Protein AF-A0A4Q1F120-F1 (afdb_monomer_lite)

pLDDT: mean 77.39, std 15.71, range [35.72, 94.5]

Sequence (139 aa):
GDGKYRLDKQLDFIVTDGNITQVKTLEYGNVVVSNYKYDSEPNILLGDIAYETPLFKVDGYEILTHNKLGKRNKNNVISMENVFTETPFQKSYKTVNFKRNLDKSGRISEIIISGSYVTSNPLNSATNFVDEKVIFEYK

Secondary structure (DSSP, 8-state):
--------EEEEEEEETTEEEEEEEEETTEEEEEEEEE-S-----GGGGGSTTTTTTSS-HHHHHTTTTTSS-SS-EEEEEEEESS--SS-EEEEEEEEEEE-TTSSEEEEEEEEEEE-S-TTS---EEEEEEEE----

Radius of gyration: 16.8 Å; chains: 1; bounding box: 37×35×58 Å

Foldseek 3Di:
DPPDDDDAKDWDFDADPLEGQWIWIAGPNKIKIKGWDFDPDQDDAPVQCPDPGPCVVDDPNVVCVVPDPPGRHRGHTQKIAIDIPDFAQDWAFGMKGWDFDADPVRHTFKIFIWGWTTHPHPVDDIDTDGGDMDGDDDD

Structure (mmCIF, N/CA/C/O backbone):
data_AF-A0A4Q1F120-F1
#
_entry.id   AF-A0A4Q1F120-F1
#
loop_
_atom_site.group_PDB
_atom_site.id
_atom_site.type_symbol
_atom_site.label_atom_id
_atom_site.label_alt_id
_atom_site.label_comp_id
_atom_site.label_asym_id
_atom_site.label_entity_id
_atom_site.label_seq_id
_atom_site.pdbx_PDB_ins_code
_atom_site.Cartn_x
_atom_site.Cartn_y
_atom_site.Cartn_z
_atom_site.occupancy
_atom_site.B_iso_or_equiv
_atom_site.auth_seq_id
_atom_site.auth_comp_id
_atom_site.auth_asym_id
_atom_site.auth_atom_id
_atom_site.pdbx_PDB_model_num
ATOM 1 N N . GLY A 1 1 ? -7.176 -6.309 -38.099 1.00 46.47 1 GLY A N 1
ATOM 2 C CA . GLY A 1 1 ? -6.913 -6.122 -36.665 1.00 46.47 1 GLY A CA 1
ATOM 3 C C . GLY A 1 1 ? -7.085 -7.472 -36.031 1.00 46.47 1 GLY A C 1
ATOM 4 O O . GLY A 1 1 ? -8.209 -7.930 -35.903 1.00 46.47 1 GLY A O 1
ATOM 5 N N . ASP A 1 2 ? -5.984 -8.163 -35.771 1.00 57.03 2 ASP A N 1
ATOM 6 C CA . ASP A 1 2 ? -5.923 -9.622 -35.943 1.00 57.03 2 ASP A CA 1
ATOM 7 C C . ASP A 1 2 ? -6.381 -10.414 -34.709 1.00 57.03 2 ASP A C 1
ATOM 9 O O . ASP A 1 2 ? -5.909 -11.521 -34.471 1.00 57.03 2 ASP A O 1
ATOM 13 N N . GLY A 1 3 ? -7.276 -9.839 -33.898 1.00 54.56 3 GLY A N 1
ATOM 14 C CA . GLY A 1 3 ? -7.969 -10.531 -32.804 1.00 54.56 3 GLY A CA 1
ATOM 15 C C . GLY A 1 3 ? -7.075 -11.154 -31.725 1.00 54.56 3 GLY A C 1
ATOM 16 O O . GLY A 1 3 ? -7.544 -11.989 -30.959 1.00 54.56 3 GLY A O 1
ATOM 17 N N . LYS A 1 4 ? -5.789 -10.793 -31.653 1.00 73.12 4 LYS A N 1
ATOM 18 C CA . LYS A 1 4 ? -4.857 -11.366 -30.676 1.00 73.12 4 LYS A CA 1
ATOM 19 C C . LYS A 1 4 ? -5.055 -10.701 -29.318 1.00 73.12 4 LYS A C 1
ATOM 21 O O . LYS A 1 4 ? -4.746 -9.524 -29.149 1.00 73.12 4 LYS A O 1
ATOM 26 N N . TYR A 1 5 ? -5.541 -11.472 -28.352 1.00 71.94 5 TYR A N 1
ATOM 27 C CA . TYR A 1 5 ? -5.530 -11.086 -26.945 1.00 71.94 5 TYR A CA 1
ATOM 28 C C . TYR A 1 5 ? -4.082 -10.891 -26.479 1.00 71.94 5 TYR A C 1
ATOM 30 O O . TYR A 1 5 ? -3.223 -11.738 -26.736 1.00 71.94 5 TYR A O 1
ATOM 38 N N . ARG A 1 6 ? -3.807 -9.777 -25.797 1.00 71.06 6 ARG A N 1
ATOM 39 C CA . ARG A 1 6 ? -2.524 -9.511 -25.138 1.00 71.06 6 ARG A CA 1
ATOM 40 C C . ARG A 1 6 ? -2.749 -9.514 -23.633 1.00 71.06 6 ARG A C 1
ATOM 42 O O . ARG A 1 6 ? -3.720 -8.927 -23.166 1.00 71.06 6 ARG A O 1
ATOM 49 N N . LEU A 1 7 ? -1.850 -10.156 -22.891 1.00 75.12 7 LEU A N 1
ATOM 50 C CA . LEU A 1 7 ? -1.811 -10.013 -21.440 1.00 75.12 7 LEU A CA 1
ATOM 51 C C . LEU A 1 7 ? -1.479 -8.556 -21.104 1.00 75.12 7 LEU A C 1
ATOM 53 O O . LEU A 1 7 ? -0.422 -8.064 -21.495 1.00 75.12 7 LEU A O 1
ATOM 57 N N . ASP A 1 8 ? -2.401 -7.879 -20.428 1.00 77.75 8 ASP A N 1
ATOM 58 C CA . ASP A 1 8 ? -2.264 -6.459 -20.097 1.00 77.75 8 ASP A CA 1
ATOM 59 C C . ASP A 1 8 ? -1.621 -6.259 -18.718 1.00 77.75 8 ASP A C 1
ATOM 61 O O . ASP A 1 8 ? -0.656 -5.510 -18.567 1.00 77.75 8 ASP A O 1
ATOM 65 N N . LYS A 1 9 ? -2.093 -7.031 -17.733 1.00 81.62 9 LYS A N 1
ATOM 66 C CA . LYS A 1 9 ? -1.644 -6.988 -16.342 1.00 81.62 9 LYS A CA 1
ATOM 67 C C . LYS A 1 9 ? -1.645 -8.393 -15.747 1.00 81.62 9 LYS A C 1
ATOM 69 O O . LYS A 1 9 ? -2.591 -9.155 -15.946 1.00 81.62 9 LYS A O 1
ATOM 74 N N . GLN A 1 10 ? -0.607 -8.723 -14.988 1.00 85.25 10 GLN A N 1
ATOM 75 C CA . GLN A 1 10 ? -0.535 -9.933 -14.169 1.00 85.25 10 GLN A CA 1
ATOM 76 C C . GLN A 1 10 ? -0.199 -9.560 -12.727 1.00 85.25 10 GLN A C 1
ATOM 78 O O . GLN A 1 10 ? 0.650 -8.704 -12.480 1.00 85.25 10 GLN A O 1
ATOM 83 N N . LEU A 1 11 ? -0.873 -10.218 -11.783 1.00 84.75 11 LEU A N 1
ATOM 84 C CA . LEU A 1 11 ? -0.671 -10.058 -10.348 1.00 84.75 11 LEU A CA 1
ATOM 85 C C . LEU A 1 11 ? -0.397 -11.426 -9.724 1.00 84.75 11 LEU A C 1
ATOM 87 O O . LEU A 1 11 ? -1.286 -12.278 -9.687 1.00 84.75 11 LEU A O 1
ATOM 91 N N . ASP A 1 12 ? 0.810 -11.609 -9.200 1.00 87.38 12 ASP A N 1
ATOM 92 C CA . ASP A 1 12 ? 1.186 -12.791 -8.429 1.00 87.38 12 ASP A CA 1
ATOM 93 C C . ASP A 1 12 ? 1.230 -12.438 -6.937 1.00 87.38 12 ASP A C 1
ATOM 95 O O . ASP A 1 12 ? 1.786 -11.410 -6.544 1.00 87.38 12 ASP A O 1
ATOM 99 N N . PHE A 1 13 ? 0.654 -13.296 -6.094 1.00 86.06 13 PHE A N 1
ATOM 100 C CA . PHE A 1 13 ? 0.521 -13.062 -4.654 1.00 86.06 13 PHE A CA 1
ATOM 101 C C . PHE A 1 13 ? 1.351 -14.065 -3.856 1.00 86.06 13 PHE A C 1
ATOM 103 O O . PHE A 1 13 ? 1.253 -15.269 -4.090 1.00 86.06 13 PHE A O 1
ATOM 110 N N . ILE A 1 14 ? 2.077 -13.584 -2.847 1.00 88.69 14 ILE A N 1
ATOM 111 C CA . ILE A 1 14 ? 2.649 -14.430 -1.793 1.00 88.69 14 ILE A CA 1
ATOM 112 C C . ILE A 1 14 ? 1.825 -14.228 -0.529 1.00 88.69 14 ILE A C 1
ATOM 114 O O . ILE A 1 14 ? 1.581 -13.094 -0.116 1.00 88.69 14 ILE A O 1
ATOM 118 N N . VAL A 1 15 ? 1.382 -15.336 0.068 1.00 85.81 15 VAL A N 1
ATOM 119 C CA . VAL A 1 15 ? 0.573 -15.340 1.288 1.00 85.81 15 VAL A CA 1
ATOM 120 C C . VAL A 1 15 ? 1.320 -16.072 2.395 1.00 85.81 15 VAL A C 1
ATOM 122 O O . VAL A 1 15 ? 1.744 -17.211 2.212 1.00 85.81 15 VAL A O 1
ATOM 125 N N . THR A 1 16 ? 1.440 -15.437 3.555 1.00 86.12 16 THR A N 1
ATOM 126 C CA . THR A 1 16 ? 2.057 -15.995 4.763 1.00 86.12 16 THR A CA 1
ATOM 127 C C . THR A 1 16 ? 1.123 -15.741 5.939 1.00 86.12 16 THR A C 1
ATOM 129 O O . THR A 1 16 ? 0.641 -14.625 6.105 1.00 86.12 16 THR A O 1
ATOM 132 N N . ASP A 1 17 ? 0.810 -16.777 6.719 1.00 85.06 17 ASP A N 1
ATOM 133 C CA . ASP A 1 17 ? -0.049 -16.691 7.915 1.00 85.06 17 ASP A CA 1
ATOM 134 C C . ASP A 1 17 ? -1.406 -16.001 7.697 1.00 85.06 17 ASP A C 1
ATOM 136 O O . ASP A 1 17 ? -1.965 -15.352 8.583 1.00 85.06 17 ASP A O 1
ATOM 140 N N . GLY A 1 18 ? -1.960 -16.158 6.492 1.00 78.56 18 GLY A N 1
ATOM 141 C CA . GLY A 1 18 ? -3.230 -15.546 6.113 1.00 78.56 18 GLY A CA 1
ATOM 142 C C . GLY A 1 18 ? -3.139 -14.055 5.779 1.00 78.56 18 GLY A C 1
ATOM 143 O O . GLY A 1 18 ? -4.180 -13.410 5.778 1.00 78.56 18 GLY A O 1
ATOM 144 N N . ASN A 1 19 ? -1.939 -13.532 5.494 1.00 80.31 19 ASN A N 1
ATOM 145 C CA . ASN A 1 19 ? -1.660 -12.182 4.995 1.00 80.31 19 ASN A CA 1
ATOM 146 C C . ASN A 1 19 ? -0.961 -12.215 3.630 1.00 80.31 19 ASN A C 1
ATOM 148 O O . ASN A 1 19 ? -0.061 -13.025 3.424 1.00 80.31 19 ASN A O 1
ATOM 152 N N . ILE A 1 20 ? -1.322 -11.318 2.711 1.00 85.06 20 ILE A N 1
ATOM 153 C CA . ILE A 1 20 ? -0.616 -11.109 1.437 1.00 85.06 20 ILE A CA 1
ATOM 154 C C . ILE A 1 20 ? 0.670 -10.313 1.694 1.00 85.06 20 ILE A C 1
ATOM 156 O O . ILE A 1 20 ? 0.698 -9.089 1.640 1.00 85.06 20 ILE A O 1
ATOM 160 N N . THR A 1 21 ? 1.770 -11.002 1.952 1.00 89.12 21 THR A N 1
ATOM 161 C CA . THR A 1 21 ? 3.056 -10.363 2.263 1.00 89.12 21 THR A CA 1
ATOM 162 C C . THR A 1 21 ? 3.737 -9.757 1.041 1.00 89.12 21 THR A C 1
ATOM 164 O O . THR A 1 21 ? 4.555 -8.848 1.190 1.00 89.12 21 THR A O 1
ATOM 167 N N . GLN A 1 22 ? 3.377 -10.202 -0.167 1.00 91.44 22 GLN A N 1
ATOM 168 C CA . GLN A 1 22 ? 3.914 -9.651 -1.405 1.00 91.44 22 GLN A CA 1
ATOM 169 C C . GLN A 1 22 ? 2.901 -9.685 -2.552 1.00 91.44 22 GLN A C 1
ATOM 171 O O . GLN A 1 22 ? 2.158 -10.656 -2.713 1.00 91.44 22 GLN A O 1
ATOM 176 N N . VAL A 1 23 ? 2.933 -8.646 -3.387 1.00 88.50 23 VAL A N 1
ATOM 177 C CA . VAL A 1 23 ? 2.271 -8.603 -4.695 1.00 88.50 23 VAL A CA 1
ATOM 178 C C . VAL A 1 23 ? 3.313 -8.272 -5.755 1.00 88.50 23 VAL A C 1
ATOM 180 O O . VAL A 1 23 ? 3.910 -7.197 -5.721 1.00 88.50 23 VAL A O 1
ATOM 183 N N . LYS A 1 24 ? 3.512 -9.165 -6.720 1.00 91.19 24 LYS A N 1
ATOM 184 C CA . LYS A 1 24 ? 4.301 -8.888 -7.920 1.00 91.19 24 LYS A CA 1
ATOM 185 C C . LYS A 1 24 ? 3.352 -8.510 -9.050 1.00 91.19 24 LYS A C 1
ATOM 187 O O . LYS A 1 24 ? 2.519 -9.310 -9.456 1.00 91.19 24 LYS A O 1
ATOM 192 N N . THR A 1 25 ? 3.478 -7.283 -9.535 1.00 87.88 25 THR A N 1
ATOM 193 C CA . THR A 1 25 ? 2.709 -6.746 -10.658 1.00 87.88 25 THR A CA 1
ATOM 194 C C . THR A 1 25 ? 3.593 -6.707 -11.890 1.00 87.88 25 THR A C 1
ATOM 196 O O . THR A 1 25 ? 4.672 -6.122 -11.835 1.00 87.88 25 THR A O 1
ATOM 199 N N . LEU A 1 26 ? 3.141 -7.319 -12.980 1.00 88.44 26 LEU A N 1
ATOM 200 C CA . LEU A 1 26 ? 3.709 -7.154 -14.314 1.00 88.44 26 LEU A CA 1
ATOM 201 C C . LEU A 1 26 ? 2.692 -6.397 -15.165 1.00 88.44 26 LEU A C 1
ATOM 203 O O . LEU A 1 26 ? 1.591 -6.896 -15.389 1.00 88.44 26 LEU A O 1
ATOM 207 N N . GLU A 1 27 ? 3.067 -5.216 -15.641 1.00 82.94 27 GLU A N 1
ATOM 208 C CA . GLU A 1 27 ? 2.203 -4.363 -16.458 1.00 82.94 27 GLU A CA 1
ATOM 209 C C . GLU A 1 27 ? 3.046 -3.671 -17.535 1.00 82.94 27 GLU A C 1
ATOM 211 O O . GLU A 1 27 ? 4.069 -3.052 -17.240 1.00 82.94 27 GLU A O 1
ATOM 216 N N . TYR A 1 28 ? 2.670 -3.841 -18.806 1.00 77.62 28 TYR A N 1
ATOM 217 C CA . TYR A 1 28 ? 3.418 -3.322 -19.966 1.00 77.62 28 TYR A CA 1
ATOM 218 C C . TYR A 1 28 ? 4.932 -3.641 -19.973 1.00 77.62 28 TYR A C 1
ATOM 220 O O . TYR A 1 28 ? 5.728 -2.865 -20.493 1.00 77.62 28 TYR A O 1
ATOM 228 N N . GLY A 1 29 ? 5.343 -4.781 -19.404 1.00 76.44 29 GLY A N 1
ATOM 229 C CA . GLY A 1 29 ? 6.753 -5.196 -19.316 1.00 76.44 29 GLY A CA 1
ATOM 230 C C . GLY A 1 29 ? 7.508 -4.673 -18.088 1.00 76.44 29 GLY A C 1
ATOM 231 O O . GLY A 1 29 ? 8.597 -5.164 -17.802 1.00 76.44 29 GLY A O 1
ATOM 232 N N . ASN A 1 30 ? 6.916 -3.756 -17.320 1.00 82.38 30 ASN A N 1
ATOM 233 C CA . ASN A 1 30 ? 7.475 -3.280 -16.059 1.00 82.38 30 ASN A CA 1
ATOM 234 C C . ASN A 1 30 ? 7.055 -4.190 -14.911 1.00 82.38 30 ASN A C 1
ATOM 236 O O . ASN A 1 30 ? 5.893 -4.598 -14.830 1.00 82.38 30 ASN A O 1
ATOM 240 N N . VAL A 1 31 ? 7.989 -4.477 -14.003 1.00 88.62 31 VAL A N 1
ATOM 241 C CA . VAL A 1 31 ? 7.705 -5.255 -12.799 1.00 88.62 31 VAL A CA 1
ATOM 242 C C . VAL A 1 31 ? 7.824 -4.374 -11.563 1.00 88.62 31 VAL A C 1
ATOM 244 O O . VAL A 1 31 ? 8.844 -3.728 -11.319 1.00 88.62 31 VAL A O 1
ATOM 247 N N . VAL A 1 32 ? 6.778 -4.417 -10.744 1.00 90.19 32 VAL A N 1
ATOM 248 C CA . VAL A 1 32 ? 6.761 -3.879 -9.384 1.00 90.19 32 VAL A CA 1
ATOM 249 C C . VAL A 1 32 ? 6.536 -5.012 -8.408 1.00 90.19 32 VAL A C 1
ATOM 251 O O . VAL A 1 32 ? 5.585 -5.777 -8.540 1.00 90.19 32 VAL A O 1
ATOM 254 N N . VAL A 1 33 ? 7.387 -5.091 -7.395 1.00 93.75 33 VAL A N 1
ATOM 255 C CA . VAL A 1 33 ? 7.188 -5.962 -6.241 1.00 93.75 33 VAL A CA 1
ATOM 256 C C . VAL A 1 33 ? 6.812 -5.094 -5.052 1.00 93.75 33 VAL A C 1
ATOM 258 O O . VAL A 1 33 ? 7.625 -4.314 -4.566 1.00 93.75 33 VAL A O 1
ATOM 261 N N . SER A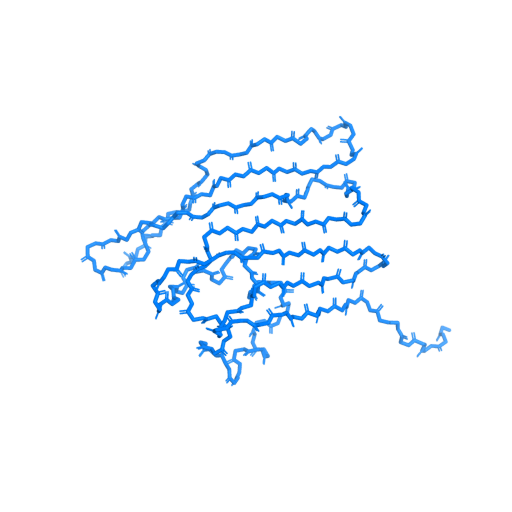 1 34 ? 5.580 -5.236 -4.582 1.00 91.12 34 SER A N 1
ATOM 262 C CA . SER A 1 34 ? 5.081 -4.585 -3.376 1.00 91.12 34 SER A CA 1
ATOM 263 C C . SER A 1 34 ? 5.190 -5.545 -2.209 1.00 91.12 34 SER A C 1
ATOM 265 O O . SER A 1 34 ? 4.574 -6.607 -2.233 1.00 91.12 34 SER A O 1
ATOM 267 N N . ASN A 1 35 ? 5.962 -5.176 -1.196 1.00 91.88 35 ASN A N 1
ATOM 268 C CA . ASN A 1 35 ? 6.125 -5.935 0.035 1.00 91.88 35 ASN A CA 1
ATOM 269 C C . ASN A 1 35 ? 5.328 -5.266 1.148 1.00 91.88 35 ASN A C 1
ATOM 271 O O . ASN A 1 35 ? 5.392 -4.047 1.308 1.00 91.88 35 ASN A O 1
ATOM 275 N N . TYR A 1 36 ? 4.611 -6.064 1.929 1.00 89.19 36 TYR A N 1
ATOM 276 C CA . TYR A 1 36 ? 3.701 -5.581 2.957 1.00 89.19 36 TYR A CA 1
ATOM 277 C C . TYR A 1 36 ? 4.117 -6.093 4.330 1.00 89.19 36 TYR A C 1
ATOM 279 O O . TYR A 1 36 ? 4.476 -7.260 4.497 1.00 89.19 36 TYR A O 1
ATOM 287 N N . LYS A 1 37 ? 4.043 -5.211 5.327 1.00 89.62 37 LYS A N 1
ATOM 288 C CA . LYS A 1 37 ? 4.168 -5.574 6.742 1.00 89.62 37 LYS A CA 1
ATOM 289 C C . LYS A 1 37 ? 2.859 -5.306 7.451 1.00 89.62 37 LYS A C 1
ATOM 291 O O . LYS A 1 37 ? 2.114 -4.398 7.078 1.00 89.62 37 LYS A O 1
ATOM 296 N N . TYR A 1 38 ? 2.634 -6.080 8.499 1.00 86.44 38 TYR A N 1
ATOM 297 C CA . TYR A 1 38 ? 1.372 -6.141 9.209 1.00 86.44 38 TYR A CA 1
ATOM 298 C C . TYR A 1 38 ? 1.569 -5.907 10.701 1.00 86.44 38 TYR A C 1
ATOM 300 O O . TYR A 1 38 ? 2.656 -6.146 11.232 1.00 86.44 38 TYR A O 1
ATOM 308 N N . ASP A 1 39 ? 0.518 -5.435 11.362 1.00 83.94 39 ASP A N 1
ATOM 309 C CA . ASP A 1 39 ? 0.435 -5.481 12.818 1.00 83.94 39 ASP A CA 1
ATOM 310 C C . ASP A 1 39 ? 0.188 -6.917 13.321 1.00 83.94 39 ASP A C 1
ATOM 312 O O . ASP A 1 39 ? 0.041 -7.869 12.551 1.00 83.94 39 ASP A O 1
ATOM 316 N N . SER A 1 40 ? 0.175 -7.085 14.643 1.00 82.94 40 SER A N 1
ATOM 317 C CA . SER A 1 40 ? -0.169 -8.351 15.297 1.00 82.94 40 SER A CA 1
ATOM 318 C C . SER A 1 40 ? -1.673 -8.524 15.535 1.00 82.94 40 SER A C 1
ATOM 320 O O . SER A 1 40 ? -2.096 -9.600 15.957 1.00 82.94 40 SER A O 1
ATOM 322 N N . GLU A 1 41 ? -2.482 -7.495 15.273 1.00 73.44 41 GLU A N 1
ATOM 323 C CA . GLU A 1 41 ? -3.900 -7.439 15.636 1.00 73.44 41 GLU A CA 1
ATOM 324 C C . GLU A 1 41 ? -4.764 -8.111 14.559 1.00 73.44 41 GLU A C 1
ATOM 326 O O . GLU A 1 41 ? -4.767 -7.667 13.409 1.00 73.44 41 GLU A O 1
ATOM 331 N N . PRO A 1 42 ? -5.493 -9.197 14.870 1.00 60.53 42 PRO A N 1
ATOM 332 C CA . PRO A 1 42 ? -6.228 -9.978 13.877 1.00 60.53 42 PRO A CA 1
ATOM 333 C C . PRO A 1 42 ? -7.581 -9.341 13.513 1.00 60.53 42 PRO A C 1
ATOM 335 O O . PRO A 1 42 ? -8.631 -9.972 13.636 1.00 60.53 42 PRO A O 1
ATOM 338 N N . ASN A 1 43 ? -7.576 -8.074 13.106 1.00 65.94 43 ASN A N 1
ATOM 339 C CA . ASN A 1 43 ? -8.782 -7.326 12.770 1.00 65.94 43 ASN A CA 1
ATOM 340 C C . ASN A 1 43 ? -8.515 -6.395 11.588 1.00 65.94 43 ASN A C 1
ATOM 342 O O . ASN A 1 43 ? -7.732 -5.468 11.743 1.00 65.94 43 ASN A O 1
ATOM 346 N N . ILE A 1 44 ? -9.178 -6.606 10.445 1.00 61.59 44 ILE A N 1
ATOM 347 C CA . ILE A 1 44 ? -9.151 -5.646 9.333 1.00 61.59 44 ILE A CA 1
ATOM 348 C C . ILE A 1 44 ? -10.224 -4.593 9.575 1.00 61.59 44 ILE A C 1
ATOM 350 O O . ILE A 1 44 ? -11.422 -4.886 9.539 1.00 61.59 44 ILE A O 1
ATOM 354 N N . LEU A 1 45 ? -9.805 -3.348 9.737 1.00 64.44 45 LEU A N 1
ATOM 355 C CA . LEU A 1 45 ? -10.732 -2.230 9.818 1.00 64.44 45 LEU A CA 1
ATOM 356 C C . LEU A 1 45 ? -11.144 -1.805 8.396 1.00 64.44 45 LEU A C 1
ATOM 358 O O . LEU A 1 45 ? -10.291 -1.521 7.563 1.00 64.44 45 LEU A O 1
ATOM 362 N N . LEU A 1 46 ? -12.452 -1.749 8.100 1.00 57.03 46 LEU A N 1
ATOM 363 C CA . LEU A 1 46 ? -12.996 -1.508 6.744 1.00 57.03 46 LEU A CA 1
ATOM 364 C C . LEU A 1 46 ? -12.472 -0.236 6.047 1.00 57.03 46 LEU A C 1
ATOM 366 O O . LEU A 1 46 ? -12.481 -0.174 4.818 1.00 57.03 46 LEU A O 1
ATOM 370 N N . GLY A 1 47 ? -11.978 0.750 6.804 1.00 56.28 47 GLY A N 1
ATOM 371 C CA . GLY A 1 47 ? -11.298 1.927 6.255 1.00 56.28 47 GLY A CA 1
ATOM 372 C C . GLY A 1 47 ? -10.045 1.599 5.430 1.00 56.28 47 GLY A C 1
ATOM 373 O O . GLY A 1 47 ? -9.632 2.420 4.621 1.00 56.28 47 GLY A O 1
ATOM 374 N N . ASP A 1 48 ? -9.481 0.396 5.557 1.00 51.81 48 ASP A N 1
ATOM 375 C CA . ASP A 1 48 ? -8.289 -0.050 4.823 1.00 51.81 48 ASP A CA 1
ATOM 376 C C . ASP A 1 48 ? -8.526 -0.359 3.339 1.00 51.81 48 ASP A C 1
ATOM 378 O O . ASP A 1 48 ? -7.565 -0.491 2.581 1.00 51.81 48 ASP A O 1
ATOM 382 N N . ILE A 1 49 ? -9.783 -0.463 2.897 1.00 55.56 49 ILE A N 1
ATOM 383 C CA . ILE A 1 49 ? -10.118 -0.789 1.499 1.00 55.56 49 ILE A CA 1
ATOM 384 C C . ILE A 1 49 ? -9.710 0.346 0.536 1.00 55.56 49 ILE A C 1
ATOM 386 O O . ILE A 1 49 ? -9.498 0.102 -0.649 1.00 55.56 49 ILE A O 1
ATOM 390 N N . ALA A 1 50 ? -9.556 1.577 1.033 1.00 53.56 50 ALA A N 1
ATOM 391 C CA . ALA A 1 50 ? -9.417 2.778 0.206 1.00 53.56 50 ALA A CA 1
ATOM 392 C C . ALA A 1 50 ? -7.972 3.170 -0.179 1.00 53.56 50 ALA A C 1
ATOM 394 O O . ALA A 1 50 ? -7.782 4.217 -0.793 1.00 53.56 50 ALA A O 1
ATOM 395 N N . TYR A 1 51 ? -6.954 2.374 0.163 1.00 62.00 51 TYR A N 1
ATOM 396 C CA . TYR A 1 51 ? -5.539 2.753 -0.014 1.00 62.00 51 TYR A CA 1
ATOM 397 C C . TYR A 1 51 ? -4.726 1.625 -0.651 1.00 62.00 51 TYR A C 1
ATOM 399 O O . TYR A 1 51 ? -5.175 0.484 -0.591 1.00 62.00 51 TYR A O 1
ATOM 407 N N . GLU A 1 52 ? -3.520 1.932 -1.163 1.00 59.16 52 GLU A N 1
ATOM 408 C CA . GLU A 1 52 ? -2.485 1.083 -1.833 1.00 59.16 52 GLU A CA 1
ATOM 409 C C . GLU A 1 52 ? -2.070 -0.238 -1.120 1.00 59.16 52 GLU A C 1
ATOM 411 O O . GLU A 1 52 ? -1.033 -0.852 -1.380 1.00 59.16 52 GLU A O 1
ATOM 416 N N . THR A 1 53 ? -2.886 -0.715 -0.194 1.00 63.12 53 THR A N 1
ATOM 417 C CA . THR A 1 53 ? -2.944 -2.082 0.305 1.00 63.12 53 THR A CA 1
ATOM 418 C C . THR A 1 53 ? -3.086 -3.110 -0.833 1.00 63.12 53 THR A C 1
ATOM 420 O O . THR A 1 53 ? -3.545 -2.789 -1.935 1.00 63.12 53 THR A O 1
ATOM 423 N N . PRO A 1 54 ? -2.785 -4.396 -0.570 1.00 56.44 54 PRO A N 1
ATOM 424 C CA . PRO A 1 54 ? -2.970 -5.456 -1.561 1.00 56.44 54 PRO A CA 1
ATOM 425 C C . PRO A 1 54 ? -4.406 -5.569 -2.095 1.00 56.44 54 PRO A C 1
ATOM 427 O O . PRO A 1 54 ? -4.606 -6.081 -3.193 1.00 56.44 54 PRO A O 1
ATOM 430 N N . LEU A 1 55 ? -5.402 -5.127 -1.315 1.00 62.09 55 LEU A N 1
ATOM 431 C CA . LEU A 1 55 ? -6.820 -5.201 -1.678 1.00 62.09 55 LEU A CA 1
ATOM 432 C C . LEU A 1 55 ? -7.194 -4.178 -2.755 1.00 62.09 55 LEU A C 1
ATOM 434 O O . LEU A 1 55 ? -8.022 -4.486 -3.605 1.00 62.09 55 LEU A O 1
ATOM 438 N N . PHE A 1 56 ? -6.556 -3.006 -2.749 1.00 66.38 56 PHE A N 1
ATOM 439 C CA . PHE A 1 56 ? -6.785 -1.949 -3.736 1.00 66.38 56 PHE A CA 1
ATOM 440 C C . PHE A 1 56 ? -6.171 -2.272 -5.103 1.00 66.38 56 PHE A C 1
ATOM 442 O O . PHE A 1 56 ? -6.715 -1.890 -6.131 1.00 66.38 56 PHE A O 1
ATOM 449 N N . LYS A 1 57 ? -5.066 -3.031 -5.141 1.00 64.31 57 LYS A N 1
ATOM 450 C CA . LYS A 1 57 ? -4.355 -3.356 -6.395 1.00 64.31 57 LYS A CA 1
ATOM 451 C C . LYS A 1 57 ? -5.138 -4.226 -7.376 1.00 64.31 57 LYS A C 1
ATOM 453 O O . LYS A 1 57 ? -4.746 -4.343 -8.543 1.00 64.31 57 LYS A O 1
ATOM 458 N N . VAL A 1 58 ? -6.203 -4.863 -6.907 1.00 59.69 58 VAL A N 1
ATOM 459 C CA . VAL A 1 58 ? -7.065 -5.690 -7.740 1.00 59.69 58 VAL A CA 1
ATOM 460 C C . VAL A 1 58 ? -8.283 -4.867 -8.136 1.00 59.69 58 VAL A C 1
ATOM 462 O O . VAL A 1 58 ? -9.248 -4.771 -7.379 1.00 59.69 58 VAL A O 1
ATOM 465 N N . ASP A 1 59 ? -8.227 -4.278 -9.332 1.00 49.88 59 ASP A N 1
ATOM 466 C CA . ASP A 1 59 ? -9.382 -3.644 -9.968 1.00 49.88 59 ASP A CA 1
ATOM 467 C C . ASP A 1 59 ? -10.546 -4.649 -10.014 1.00 49.88 59 ASP A C 1
ATOM 469 O O . ASP A 1 59 ? -10.378 -5.794 -10.440 1.00 49.88 59 ASP A O 1
ATOM 473 N N . GLY A 1 60 ? -11.725 -4.247 -9.530 1.00 48.47 60 GLY A N 1
ATOM 474 C CA . GLY A 1 60 ? -12.857 -5.164 -9.353 1.00 48.47 60 GLY A CA 1
ATOM 475 C C . GLY A 1 60 ? -12.861 -5.875 -7.998 1.00 48.47 60 GLY A C 1
ATOM 476 O O . GLY A 1 60 ? -13.053 -7.093 -7.930 1.00 48.47 60 GLY A O 1
ATOM 477 N N . TYR A 1 61 ? -12.705 -5.102 -6.914 1.00 48.78 61 TYR A N 1
ATOM 478 C CA . TYR A 1 61 ? -12.879 -5.532 -5.519 1.00 48.78 61 TYR A CA 1
ATOM 479 C C . TYR A 1 61 ? -14.088 -6.463 -5.336 1.00 48.78 61 TYR A C 1
ATOM 481 O O . TYR A 1 61 ? -14.020 -7.411 -4.560 1.00 48.78 61 TYR A O 1
ATOM 489 N N . GLU A 1 62 ? -15.162 -6.258 -6.097 1.00 43.41 62 GLU A N 1
ATOM 490 C CA . GLU A 1 62 ? -16.387 -7.063 -6.123 1.00 43.41 62 GLU A CA 1
ATOM 491 C C . GLU A 1 62 ? -16.131 -8.544 -6.432 1.00 43.41 62 GLU A C 1
ATOM 493 O O . GLU A 1 62 ? -16.672 -9.406 -5.750 1.00 43.41 62 GLU A O 1
ATOM 498 N N . ILE A 1 63 ? -15.248 -8.881 -7.378 1.00 40.31 63 ILE A N 1
ATOM 499 C CA . ILE A 1 63 ? -14.987 -10.277 -7.778 1.00 40.31 63 ILE A CA 1
ATOM 500 C C . ILE A 1 63 ? -14.157 -11.013 -6.715 1.00 40.31 63 ILE A C 1
ATOM 502 O O . ILE A 1 63 ? -14.351 -12.208 -6.477 1.00 40.31 63 ILE A O 1
ATOM 506 N N . LEU A 1 64 ? -13.268 -10.305 -6.011 1.00 38.47 64 LEU A N 1
ATOM 507 C CA . LEU A 1 64 ? -12.543 -10.863 -4.865 1.00 38.47 64 LEU A CA 1
ATOM 508 C C . LEU A 1 64 ? -13.380 -10.895 -3.584 1.00 38.47 64 LEU A C 1
ATOM 510 O O . LEU A 1 64 ? -13.204 -11.794 -2.761 1.00 38.47 64 LEU A O 1
ATOM 514 N N . THR A 1 65 ? -14.294 -9.945 -3.410 1.00 42.31 65 THR A N 1
ATOM 515 C CA . THR A 1 65 ? -15.167 -9.851 -2.234 1.00 42.31 65 THR A CA 1
ATOM 516 C C . THR A 1 65 ? -16.404 -10.743 -2.346 1.00 42.31 65 THR A C 1
ATOM 518 O O . THR A 1 65 ? -16.878 -11.189 -1.302 1.00 42.31 65 THR A O 1
ATOM 521 N N . HIS A 1 66 ? -16.837 -11.135 -3.558 1.00 37.31 66 HIS A N 1
ATOM 522 C CA . HIS A 1 66 ? -18.001 -12.008 -3.806 1.00 37.31 66 HIS A CA 1
ATOM 523 C C . HIS A 1 66 ? -17.928 -13.351 -3.060 1.00 37.31 66 HIS A C 1
ATOM 525 O O . HIS A 1 66 ? -18.955 -13.900 -2.683 1.00 37.31 66 HIS A O 1
ATOM 531 N N . ASN A 1 67 ? -16.716 -13.853 -2.778 1.00 35.72 67 ASN A N 1
ATOM 532 C CA . ASN A 1 67 ? -16.497 -15.031 -1.926 1.00 35.72 67 ASN A CA 1
ATOM 533 C C . ASN A 1 67 ? -15.523 -14.803 -0.750 1.00 35.72 67 ASN A C 1
ATOM 535 O O . ASN A 1 67 ? -15.255 -15.742 0.007 1.00 35.72 67 ASN A O 1
ATOM 539 N N . LYS A 1 68 ? -14.939 -13.603 -0.589 1.00 39.12 68 LYS A N 1
ATOM 540 C CA . LYS A 1 68 ? -13.871 -13.342 0.400 1.00 39.12 68 LYS A CA 1
ATOM 541 C C . LYS A 1 68 ? -13.813 -11.900 0.928 1.00 39.12 68 LYS A C 1
ATOM 543 O O . LYS A 1 68 ? -12.718 -11.353 1.066 1.00 39.12 68 LYS A O 1
ATOM 548 N N . LEU A 1 69 ? -14.938 -11.312 1.338 1.00 37.66 69 LEU A N 1
ATOM 549 C CA . LEU A 1 69 ? -14.877 -10.305 2.410 1.00 37.66 69 LEU A CA 1
ATOM 550 C C . LEU A 1 69 ? -14.192 -10.959 3.632 1.00 37.66 69 LEU A C 1
ATOM 552 O O . LEU A 1 69 ? -14.777 -11.810 4.294 1.00 37.66 69 LEU A O 1
ATOM 556 N N . GLY A 1 70 ? -12.910 -10.647 3.863 1.00 41.72 70 GLY A N 1
ATOM 557 C CA . GLY A 1 70 ? -12.174 -11.032 5.077 1.00 41.72 70 GLY A CA 1
ATOM 558 C C . GLY A 1 70 ? -11.352 -12.336 5.071 1.00 41.72 70 GLY A C 1
ATOM 559 O O . GLY A 1 70 ? -11.139 -12.889 6.143 1.00 41.72 70 GLY A O 1
ATOM 560 N N . LYS A 1 71 ? -10.879 -12.873 3.928 1.00 47.09 71 LYS A N 1
ATOM 561 C CA . LYS A 1 71 ? -10.131 -14.167 3.917 1.00 47.09 71 LYS A CA 1
ATOM 562 C C . LYS A 1 71 ? -8.743 -14.192 3.251 1.00 47.09 71 LYS A C 1
ATOM 564 O O . LYS A 1 71 ? -8.298 -15.269 2.851 1.00 47.09 71 LYS A O 1
ATOM 569 N N . ARG A 1 72 ? -8.047 -13.063 3.075 1.00 58.38 72 ARG A N 1
ATOM 570 C CA . ARG A 1 72 ? -6.640 -13.092 2.590 1.00 58.38 72 ARG A CA 1
ATOM 571 C C . ARG A 1 72 ? -5.654 -12.214 3.352 1.00 58.38 72 ARG A C 1
ATOM 573 O O . ARG A 1 72 ? -4.464 -12.462 3.219 1.00 58.38 72 ARG A O 1
ATOM 580 N N . ASN A 1 73 ? -6.142 -11.235 4.109 1.00 64.69 73 ASN A N 1
ATOM 581 C CA . ASN A 1 73 ? -5.366 -10.552 5.133 1.00 64.69 73 ASN A CA 1
ATOM 582 C C . ASN A 1 73 ? -6.037 -10.845 6.475 1.00 64.69 73 ASN A C 1
ATOM 584 O O . ASN A 1 73 ? -7.255 -10.757 6.590 1.00 64.69 73 ASN A O 1
ATOM 588 N N . LYS A 1 74 ? -5.254 -11.274 7.451 1.00 73.38 74 LYS A N 1
ATOM 589 C CA . LYS A 1 74 ? -5.656 -11.509 8.835 1.00 73.38 74 LYS A CA 1
ATOM 590 C C . LYS A 1 74 ? -5.478 -10.237 9.666 1.00 73.38 74 LYS A C 1
ATOM 592 O O . LYS A 1 74 ? -6.214 -10.038 10.624 1.00 73.38 74 LYS A O 1
ATOM 597 N N . ASN A 1 75 ? -4.515 -9.402 9.285 1.00 78.06 75 ASN A N 1
ATOM 598 C CA . ASN A 1 75 ? -4.016 -8.261 10.045 1.00 78.06 75 ASN A CA 1
ATOM 599 C C . ASN A 1 75 ? -4.070 -6.964 9.220 1.00 78.06 75 ASN A C 1
ATOM 601 O O . ASN A 1 75 ? -4.221 -7.016 7.992 1.00 78.06 75 ASN A O 1
ATOM 605 N N . ASN A 1 76 ? -3.899 -5.805 9.866 1.00 79.50 76 ASN A N 1
ATOM 606 C CA . ASN A 1 76 ? -3.846 -4.529 9.147 1.00 79.50 76 ASN A CA 1
ATOM 607 C C . ASN A 1 76 ? -2.450 -4.283 8.577 1.00 79.50 76 ASN A C 1
ATOM 609 O O . ASN A 1 76 ? -1.436 -4.553 9.221 1.00 79.50 76 AS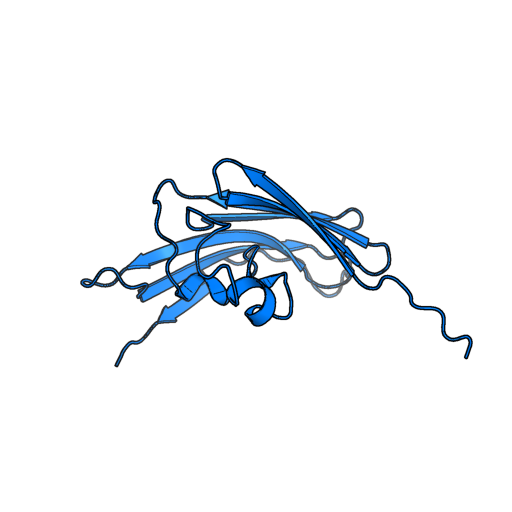N A O 1
ATOM 613 N N . VAL A 1 77 ? -2.389 -3.697 7.381 1.00 83.12 77 VAL A N 1
ATOM 614 C CA . VAL A 1 77 ? -1.119 -3.283 6.770 1.00 83.12 77 VAL A CA 1
ATOM 615 C C . VAL A 1 77 ? -0.572 -2.071 7.522 1.00 83.12 77 VAL A C 1
ATOM 617 O O . VAL A 1 77 ? -1.245 -1.045 7.608 1.00 83.12 77 VAL A O 1
ATOM 620 N N . ILE A 1 78 ? 0.656 -2.149 8.028 1.00 86.69 78 ILE A N 1
ATOM 621 C CA . ILE A 1 78 ? 1.351 -1.017 8.671 1.00 86.69 78 ILE A CA 1
ATOM 622 C C . ILE A 1 78 ? 2.380 -0.367 7.751 1.00 86.69 78 ILE A C 1
ATOM 624 O O . ILE A 1 78 ? 2.701 0.804 7.928 1.00 86.69 78 ILE A O 1
ATOM 628 N N . SER A 1 79 ? 2.876 -1.093 6.746 1.00 89.31 79 SER A N 1
ATOM 629 C CA . SER A 1 79 ? 3.766 -0.513 5.745 1.00 89.31 79 SER A CA 1
ATOM 630 C C . SER A 1 79 ? 3.723 -1.251 4.415 1.00 89.31 79 SER A C 1
ATOM 632 O O . SER A 1 79 ? 3.522 -2.466 4.378 1.00 89.31 79 SER A O 1
ATOM 634 N N . MET A 1 80 ? 4.024 -0.520 3.348 1.00 90.75 80 MET A N 1
ATOM 635 C CA . MET A 1 80 ? 4.294 -1.023 2.010 1.00 90.75 80 MET A CA 1
ATOM 636 C C . MET A 1 80 ? 5.661 -0.520 1.536 1.00 90.75 80 MET A C 1
ATOM 638 O O . MET A 1 80 ? 6.000 0.649 1.725 1.00 90.75 80 MET A O 1
ATOM 642 N N . GLU A 1 81 ? 6.409 -1.382 0.859 1.00 93.81 81 GLU A N 1
ATOM 643 C CA . GLU A 1 81 ? 7.605 -1.019 0.103 1.00 93.81 81 GLU A CA 1
ATOM 644 C C . GLU A 1 81 ? 7.503 -1.548 -1.327 1.00 93.81 81 GLU A C 1
ATOM 646 O O . GLU A 1 81 ? 7.315 -2.745 -1.540 1.00 93.81 81 GLU A O 1
ATOM 651 N N . ASN A 1 82 ? 7.648 -0.657 -2.304 1.00 92.00 82 ASN A N 1
ATOM 652 C CA . ASN A 1 82 ? 7.681 -0.995 -3.718 1.00 92.00 82 ASN A CA 1
ATOM 653 C C . ASN A 1 82 ? 9.125 -1.067 -4.217 1.00 92.00 82 ASN A C 1
ATOM 655 O O . ASN A 1 82 ? 9.886 -0.101 -4.130 1.00 92.00 82 ASN A O 1
ATOM 659 N N . VAL A 1 83 ? 9.466 -2.207 -4.808 1.00 94.50 83 VAL A N 1
ATOM 660 C CA . VAL A 1 83 ? 10.714 -2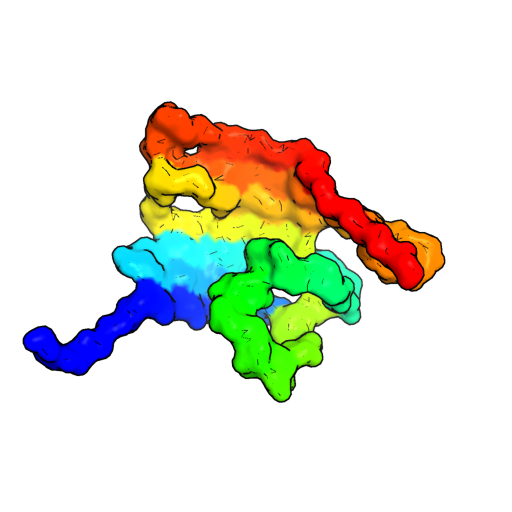.443 -5.528 1.00 94.50 83 VAL A CA 1
ATOM 661 C C . VAL A 1 83 ? 10.389 -2.497 -7.014 1.00 94.50 83 VAL A C 1
ATOM 663 O O . VAL A 1 83 ? 9.660 -3.378 -7.468 1.00 94.50 83 VAL A O 1
ATOM 666 N N . PHE A 1 84 ? 10.915 -1.535 -7.762 1.00 92.06 84 PHE A N 1
ATOM 667 C CA . PHE A 1 84 ? 10.704 -1.412 -9.200 1.00 92.06 84 PHE A CA 1
ATOM 668 C C . PHE A 1 84 ? 11.899 -2.013 -9.941 1.00 92.06 84 PHE A C 1
ATOM 670 O O . PHE A 1 84 ? 13.040 -1.775 -9.543 1.00 92.06 84 PHE A O 1
ATOM 677 N N . THR A 1 85 ? 11.663 -2.757 -11.024 1.00 91.19 85 THR A N 1
ATOM 678 C CA . THR A 1 85 ? 12.759 -3.184 -11.914 1.00 91.19 85 THR A CA 1
ATOM 679 C C . THR A 1 85 ? 13.415 -2.008 -12.623 1.00 91.19 85 THR A C 1
ATOM 681 O O . THR A 1 85 ? 14.620 -2.023 -12.845 1.00 91.19 85 THR A O 1
ATOM 684 N N . GLU A 1 86 ? 12.632 -0.974 -12.927 1.00 90.25 86 GLU A N 1
ATOM 685 C CA . GLU A 1 86 ? 13.097 0.291 -13.486 1.00 90.25 86 GLU A CA 1
ATOM 686 C C . GLU A 1 86 ? 12.437 1.449 -12.743 1.00 90.25 86 GLU A C 1
ATOM 688 O O . GLU A 1 86 ? 11.257 1.387 -12.395 1.00 90.25 86 GLU A O 1
ATOM 693 N N . THR A 1 87 ? 13.186 2.523 -12.492 1.00 88.88 87 THR A N 1
ATOM 694 C CA . THR A 1 87 ? 12.636 3.692 -11.804 1.00 88.88 87 THR A CA 1
ATOM 695 C C . THR A 1 87 ? 11.524 4.330 -12.649 1.00 88.88 87 THR A C 1
ATOM 697 O O . THR A 1 87 ? 11.801 4.787 -13.763 1.00 88.88 87 THR A O 1
ATOM 700 N N . PRO A 1 88 ? 10.287 4.430 -12.132 1.00 88.44 88 PRO A N 1
ATOM 701 C CA . PRO A 1 88 ? 9.147 4.902 -12.907 1.00 88.44 88 PRO A CA 1
ATOM 702 C C . PRO A 1 88 ? 9.336 6.356 -13.338 1.00 88.44 88 PRO A C 1
ATOM 704 O O . PRO A 1 88 ? 9.847 7.172 -12.578 1.00 88.44 88 PRO A O 1
ATOM 707 N N . PHE A 1 89 ? 8.901 6.706 -14.548 1.00 88.69 89 PHE A N 1
ATOM 708 C CA . PHE A 1 89 ? 8.952 8.097 -15.016 1.00 88.69 89 PHE A CA 1
ATOM 709 C C . PHE A 1 89 ? 7.971 9.009 -14.265 1.00 88.69 89 PHE A C 1
ATOM 711 O O . PHE A 1 89 ? 8.198 10.208 -14.127 1.00 88.69 89 PHE A O 1
ATOM 718 N N . GLN A 1 90 ? 6.866 8.453 -13.772 1.00 87.19 90 GLN A N 1
ATOM 719 C CA . GLN A 1 90 ? 5.900 9.182 -12.957 1.00 87.19 90 GLN A CA 1
ATOM 720 C C . GLN A 1 90 ? 6.212 9.025 -11.469 1.00 87.19 90 GLN A C 1
ATOM 722 O O . GLN A 1 90 ? 6.739 7.999 -11.028 1.00 87.19 90 GLN A O 1
ATOM 727 N N . LYS A 1 91 ? 5.824 10.035 -10.684 1.00 87.06 91 LYS A N 1
ATOM 728 C CA . LYS A 1 91 ? 5.922 10.004 -9.225 1.00 87.06 91 LYS A CA 1
ATOM 729 C C . LYS A 1 91 ? 5.104 8.832 -8.687 1.00 87.06 91 LYS A C 1
ATOM 731 O O . LYS A 1 91 ? 3.883 8.842 -8.761 1.00 87.06 91 LYS A O 1
ATOM 736 N N . SER A 1 92 ? 5.802 7.834 -8.161 1.00 88.31 92 SER A N 1
ATOM 737 C CA . SER A 1 92 ? 5.213 6.586 -7.674 1.00 88.31 92 SER A CA 1
ATOM 738 C C . SER A 1 92 ? 5.611 6.361 -6.224 1.00 88.31 92 SER A C 1
ATOM 740 O O . SER A 1 92 ? 6.719 6.724 -5.827 1.00 88.31 92 SER A O 1
ATOM 742 N N . TYR A 1 93 ? 4.735 5.768 -5.416 1.00 89.12 93 TYR A N 1
ATOM 743 C CA . TYR A 1 93 ? 5.065 5.443 -4.029 1.00 89.12 93 TYR A CA 1
ATOM 744 C C . TYR A 1 93 ? 6.219 4.441 -3.973 1.00 89.12 93 TYR A C 1
ATOM 746 O O . TYR A 1 93 ? 6.130 3.360 -4.551 1.00 89.12 93 TYR A O 1
ATOM 754 N N . LYS A 1 94 ? 7.285 4.773 -3.245 1.00 91.50 94 LYS A N 1
ATOM 755 C CA . LYS A 1 94 ? 8.377 3.845 -2.930 1.00 91.50 94 LYS A CA 1
ATOM 756 C C . LYS A 1 94 ? 8.149 3.187 -1.580 1.00 91.50 94 LYS A C 1
ATOM 758 O O . LYS A 1 94 ? 8.227 1.971 -1.470 1.00 91.50 94 LYS A O 1
ATOM 763 N N . THR A 1 95 ? 7.840 3.986 -0.566 1.00 91.81 95 THR A N 1
ATOM 764 C CA . THR A 1 95 ? 7.483 3.497 0.766 1.00 91.81 95 THR A CA 1
ATOM 765 C C . THR A 1 95 ? 6.234 4.199 1.256 1.00 91.81 95 THR A C 1
ATOM 767 O O . THR A 1 95 ? 6.035 5.381 0.977 1.00 91.81 95 THR A O 1
ATOM 770 N N . VAL A 1 96 ? 5.408 3.471 2.000 1.00 88.56 96 VAL A N 1
ATOM 771 C CA . VAL A 1 96 ? 4.228 4.004 2.681 1.00 88.56 96 VAL A CA 1
ATOM 772 C C . VAL A 1 96 ? 4.141 3.352 4.051 1.00 88.56 96 VAL A C 1
ATOM 774 O O . VAL A 1 96 ? 4.277 2.138 4.162 1.00 88.56 96 VAL A O 1
ATOM 777 N N . ASN A 1 97 ? 3.916 4.142 5.089 1.00 89.31 97 ASN A N 1
ATOM 778 C CA . ASN A 1 97 ? 3.641 3.697 6.446 1.00 89.31 97 ASN A CA 1
ATOM 779 C C . ASN A 1 97 ? 2.263 4.203 6.850 1.00 89.31 97 ASN A C 1
ATOM 781 O O . ASN A 1 97 ? 1.911 5.341 6.543 1.00 89.31 97 ASN A O 1
ATOM 785 N N . PHE A 1 98 ? 1.524 3.365 7.564 1.00 85.50 98 PHE A N 1
ATOM 786 C CA . PHE A 1 98 ? 0.168 3.638 8.006 1.00 85.50 98 PHE A CA 1
ATOM 787 C C . PHE A 1 98 ? 0.110 3.585 9.527 1.00 85.50 98 PHE A C 1
ATOM 789 O O . PHE A 1 98 ? 0.503 2.591 10.141 1.00 85.50 98 PHE A O 1
ATOM 796 N N . LYS A 1 99 ? -0.443 4.630 10.137 1.00 86.06 99 LYS A N 1
ATOM 797 C CA . LYS A 1 99 ? -0.823 4.638 11.549 1.00 86.06 99 LYS A CA 1
ATOM 798 C C . LYS A 1 99 ? -2.314 4.918 11.655 1.00 86.06 99 LYS A C 1
ATOM 800 O O . LYS A 1 99 ? -2.798 5.905 11.115 1.00 86.06 99 LYS A O 1
ATOM 805 N N . ARG A 1 100 ? -3.029 4.056 12.372 1.00 83.06 100 ARG A N 1
ATOM 806 C CA . ARG A 1 100 ? -4.474 4.169 12.596 1.00 83.06 100 ARG A CA 1
ATOM 807 C C . ARG A 1 100 ? -4.719 4.650 14.013 1.00 83.06 100 ARG A C 1
ATOM 809 O O . ARG A 1 100 ? -4.172 4.079 14.953 1.00 83.06 100 ARG A O 1
ATOM 816 N N . ASN A 1 101 ? -5.560 5.659 14.156 1.00 87.12 101 ASN A N 1
ATOM 817 C CA . ASN A 1 101 ? -6.115 6.056 15.438 1.00 87.12 101 ASN A CA 1
ATOM 818 C C . ASN A 1 101 ? 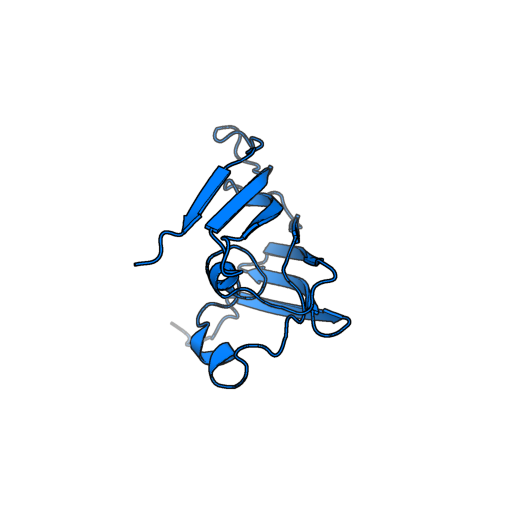-7.585 5.640 15.473 1.00 87.12 101 ASN A C 1
ATOM 820 O O . ASN A 1 101 ? -8.291 5.728 14.465 1.00 87.12 101 ASN A O 1
ATOM 824 N N . LEU A 1 102 ? -8.025 5.150 16.630 1.00 85.94 102 LEU A N 1
ATOM 825 C CA . LEU A 1 102 ? -9.397 4.702 16.843 1.00 85.94 102 LEU A CA 1
ATOM 826 C C . LEU A 1 102 ? -10.171 5.734 17.668 1.00 85.94 102 LEU A C 1
ATOM 828 O O . LEU A 1 102 ? -9.597 6.433 18.506 1.00 85.94 102 LEU A O 1
ATOM 832 N N . ASP A 1 103 ? -11.476 5.838 17.435 1.00 85.56 103 ASP A N 1
ATOM 833 C CA . ASP A 1 103 ? -12.385 6.551 18.325 1.00 85.56 103 ASP A CA 1
ATOM 834 C C . ASP A 1 103 ? -12.678 5.734 19.597 1.00 85.56 103 ASP A C 1
ATOM 836 O O . ASP A 1 103 ? -12.245 4.592 19.768 1.00 85.56 103 ASP A O 1
ATOM 840 N N . LYS A 1 104 ? -13.459 6.320 20.509 1.00 87.19 104 LYS A N 1
ATOM 841 C CA . LYS A 1 104 ? -13.863 5.669 21.767 1.00 87.19 104 LYS A CA 1
ATOM 842 C C . LYS A 1 104 ? -14.692 4.393 21.561 1.00 87.19 104 LYS A C 1
ATOM 844 O O . LYS A 1 104 ? -14.850 3.625 22.504 1.00 87.19 104 LYS A O 1
ATOM 849 N N . SER A 1 105 ? -15.236 4.186 20.365 1.00 85.12 105 SER A N 1
ATOM 850 C CA . SER A 1 105 ? -16.035 3.023 19.979 1.00 85.12 105 SER A CA 1
ATOM 851 C C . SER A 1 105 ? -15.214 1.976 19.216 1.00 85.12 105 SER A C 1
ATOM 853 O O . SER A 1 105 ? -15.783 0.991 18.753 1.00 85.12 105 SER A O 1
ATOM 855 N N . GLY A 1 106 ? -13.896 2.167 19.076 1.00 78.88 106 GLY A N 1
ATOM 856 C CA . GLY A 1 106 ? -13.005 1.241 18.375 1.00 78.88 106 GLY A CA 1
ATOM 857 C C . GLY A 1 106 ? -13.073 1.330 16.847 1.00 78.88 106 GLY A C 1
ATOM 858 O O . GLY A 1 106 ? -12.547 0.453 16.165 1.00 78.88 106 GLY A O 1
ATOM 859 N N . ARG A 1 107 ? -13.708 2.368 16.289 1.00 80.56 107 ARG A N 1
ATOM 860 C CA . ARG A 1 107 ? -13.763 2.618 14.837 1.00 80.56 107 ARG A CA 1
ATOM 861 C C . ARG A 1 107 ? -12.571 3.475 14.420 1.00 80.56 107 ARG A C 1
ATOM 863 O O . ARG A 1 107 ? -12.109 4.282 15.218 1.00 80.56 107 ARG A O 1
ATOM 870 N N . ILE A 1 108 ? -12.093 3.362 13.179 1.00 80.31 108 ILE A N 1
ATOM 871 C CA . ILE A 1 108 ? -11.029 4.253 12.674 1.00 80.31 108 ILE A CA 1
ATOM 872 C C . ILE A 1 108 ? -11.517 5.699 12.733 1.00 80.31 108 ILE A C 1
ATOM 874 O O . ILE A 1 108 ? -12.502 6.013 12.081 1.00 80.31 108 ILE A O 1
ATOM 878 N N . SER A 1 109 ? -10.820 6.580 13.443 1.00 85.50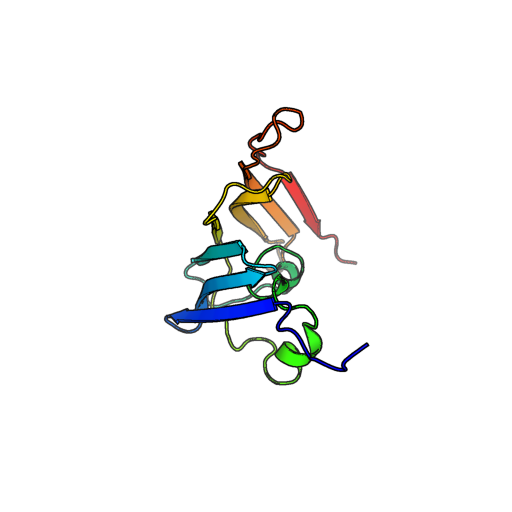 109 SER A N 1
ATOM 879 C CA . SER A 1 109 ? -11.076 8.026 13.428 1.00 85.50 109 SER A CA 1
ATOM 880 C C . SER A 1 109 ? -10.113 8.776 12.511 1.00 85.50 109 SER A C 1
ATOM 882 O O . SER A 1 109 ? -10.495 9.753 11.871 1.00 85.50 109 SER A O 1
ATOM 884 N N . GLU A 1 110 ? -8.869 8.309 12.416 1.00 86.44 110 GLU A N 1
ATOM 885 C CA . GLU A 1 110 ? -7.819 8.941 11.620 1.00 86.44 110 GLU A CA 1
ATOM 886 C C . GLU A 1 110 ? -6.852 7.879 11.086 1.00 86.44 110 GLU A C 1
ATOM 888 O O . GLU A 1 110 ? -6.480 6.943 11.800 1.00 86.44 110 GLU A O 1
ATOM 893 N N . ILE A 1 111 ? -6.416 8.047 9.839 1.00 82.69 111 ILE A N 1
ATOM 894 C CA . ILE A 1 111 ? -5.259 7.347 9.279 1.00 82.69 111 ILE A CA 1
ATOM 895 C C . ILE A 1 111 ? -4.197 8.394 8.962 1.00 82.69 111 ILE A C 1
ATOM 897 O O . ILE A 1 111 ? -4.449 9.327 8.202 1.00 82.69 111 ILE A O 1
ATOM 901 N N . ILE A 1 112 ? -3.016 8.220 9.548 1.00 86.81 112 ILE A N 1
ATOM 902 C CA . ILE A 1 112 ? -1.821 9.012 9.274 1.00 86.81 112 ILE A CA 1
ATOM 903 C C . ILE A 1 112 ? -0.935 8.212 8.318 1.00 86.81 112 ILE A C 1
ATOM 905 O O . ILE A 1 112 ? -0.640 7.040 8.575 1.00 86.81 112 ILE A O 1
ATOM 909 N N . ILE A 1 113 ? -0.514 8.847 7.229 1.00 86.88 113 ILE A N 1
ATOM 910 C CA . ILE A 1 113 ? 0.256 8.248 6.148 1.00 86.88 113 ILE A CA 1
ATOM 911 C C . ILE A 1 113 ? 1.564 9.024 5.973 1.00 86.88 113 ILE A C 1
ATOM 913 O O . ILE A 1 113 ? 1.572 10.246 5.826 1.00 86.88 113 ILE A O 1
ATOM 917 N N . SER A 1 114 ? 2.678 8.296 5.967 1.00 89.75 114 SER A N 1
ATOM 918 C CA . SER A 1 114 ? 4.023 8.858 5.793 1.00 89.75 114 SER A CA 1
ATOM 919 C C . SER A 1 114 ? 4.853 7.964 4.886 1.00 89.75 114 SER A C 1
ATOM 921 O O . SER A 1 114 ? 4.710 6.743 4.917 1.00 89.75 114 SER A O 1
ATOM 923 N N . GLY A 1 115 ? 5.771 8.526 4.110 1.00 92.31 115 GLY A N 1
ATOM 924 C CA . GLY A 1 115 ? 6.546 7.725 3.177 1.00 92.31 115 GLY A CA 1
ATOM 925 C C . GLY A 1 115 ? 7.377 8.527 2.196 1.00 92.31 115 GLY A C 1
ATOM 926 O O . GLY A 1 115 ? 7.746 9.678 2.434 1.00 92.31 115 GLY A O 1
ATOM 927 N N . SER A 1 116 ? 7.702 7.878 1.086 1.00 93.44 116 SER A N 1
ATOM 928 C CA . SER A 1 116 ? 8.535 8.453 0.039 1.00 93.44 116 SER A CA 1
ATOM 929 C C . SER A 1 116 ? 8.019 8.093 -1.340 1.00 93.44 116 SER A C 1
ATOM 931 O O . SER A 1 116 ? 7.435 7.026 -1.555 1.00 93.44 116 SER A O 1
ATOM 933 N N . TYR A 1 117 ? 8.278 8.986 -2.283 1.00 91.44 117 TYR A N 1
ATOM 934 C CA . TYR A 1 117 ? 8.080 8.722 -3.696 1.00 91.44 117 TYR A CA 1
ATOM 935 C C . TYR A 1 117 ? 9.405 8.386 -4.379 1.00 91.44 117 TYR A C 1
ATOM 937 O O . TYR A 1 117 ? 10.488 8.671 -3.871 1.00 91.44 117 TYR A O 1
ATOM 945 N N . VAL A 1 118 ? 9.314 7.810 -5.569 1.00 92.56 118 VAL A N 1
ATOM 946 C CA . VAL A 1 118 ? 10.427 7.661 -6.500 1.00 92.56 118 VAL A CA 1
ATOM 947 C C . VAL A 1 118 ? 9.959 8.040 -7.901 1.00 92.56 118 VAL A C 1
ATOM 949 O O . VAL A 1 118 ? 8.787 7.886 -8.244 1.00 92.56 118 VAL A O 1
ATOM 952 N N . THR A 1 119 ? 10.874 8.593 -8.686 1.00 92.62 119 THR A N 1
ATOM 953 C CA . THR A 1 119 ? 10.644 8.988 -10.073 1.00 92.62 119 THR A CA 1
ATOM 954 C C . THR A 1 119 ? 11.977 9.169 -10.789 1.00 92.62 119 THR A C 1
ATOM 956 O O . THR A 1 119 ? 12.964 9.564 -10.166 1.00 92.62 119 THR A O 1
ATOM 959 N N . SER A 1 120 ? 12.014 8.881 -12.086 1.00 92.06 120 SER A N 1
ATOM 960 C CA . SER A 1 120 ? 13.138 9.196 -12.971 1.00 92.06 120 SER A CA 1
ATOM 961 C C . SER A 1 120 ? 12.960 10.535 -13.693 1.00 92.06 120 SER A C 1
ATOM 963 O O . SER A 1 120 ? 13.896 11.002 -14.338 1.00 92.06 120 SER A O 1
ATOM 965 N N . ASN A 1 121 ? 11.797 11.188 -13.570 1.00 92.31 121 ASN A N 1
ATOM 966 C CA . ASN A 1 121 ? 11.551 12.497 -14.168 1.00 92.31 121 ASN A CA 1
ATOM 967 C C . ASN A 1 121 ? 12.183 13.626 -13.327 1.00 92.31 121 ASN A C 1
ATOM 969 O O . ASN A 1 121 ? 11.705 13.898 -12.223 1.00 92.31 121 ASN A O 1
ATOM 973 N N . PRO A 1 122 ? 13.193 14.346 -13.852 1.00 84.69 122 PRO A N 1
ATOM 974 C CA . 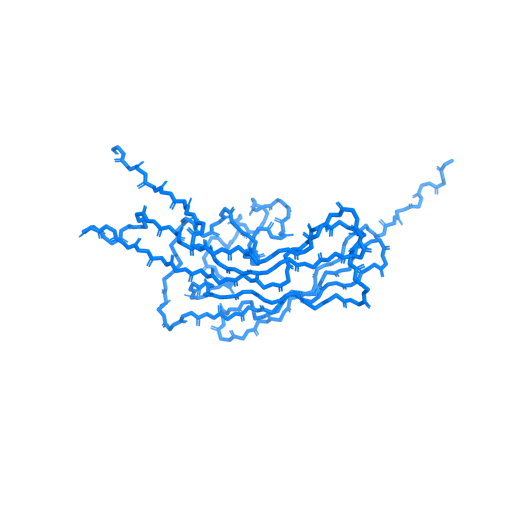PRO A 1 122 ? 13.887 15.398 -13.110 1.00 84.69 122 PRO A CA 1
ATOM 975 C C . PRO A 1 122 ? 13.015 16.633 -12.831 1.00 84.69 122 PRO A C 1
ATOM 977 O O . PRO A 1 122 ? 13.329 17.403 -11.929 1.00 84.69 122 PRO A O 1
ATOM 980 N N . LEU A 1 123 ? 11.921 16.828 -13.578 1.00 87.19 123 LEU A N 1
ATOM 981 C CA . LEU A 1 123 ? 10.993 17.951 -13.393 1.00 87.19 123 LEU A CA 1
ATOM 982 C C . LEU A 1 123 ? 9.964 17.706 -12.283 1.00 87.19 123 LEU A C 1
ATOM 984 O O . LEU A 1 123 ? 9.257 18.629 -11.888 1.00 87.19 123 LEU A O 1
ATOM 988 N N . ASN A 1 124 ? 9.857 16.474 -11.789 1.00 84.25 124 ASN A N 1
ATOM 989 C CA . ASN A 1 124 ? 8.928 16.105 -10.732 1.00 84.25 124 ASN A CA 1
ATOM 990 C C . ASN A 1 124 ? 9.728 15.481 -9.596 1.00 84.25 124 ASN A C 1
ATOM 992 O O . ASN A 1 124 ? 9.934 14.275 -9.585 1.00 84.25 124 ASN A O 1
ATOM 996 N N . SER A 1 125 ? 10.238 16.294 -8.674 1.00 77.00 125 SER A N 1
ATOM 997 C CA . SER A 1 125 ? 11.112 15.793 -7.618 1.00 77.00 125 SER A CA 1
ATOM 998 C C . SER A 1 125 ? 10.392 14.774 -6.724 1.00 77.00 125 SER A C 1
ATOM 1000 O O . SER A 1 125 ? 9.285 14.990 -6.216 1.00 77.00 125 SER A O 1
ATOM 1002 N N . ALA A 1 126 ? 11.048 13.631 -6.516 1.00 78.19 126 ALA A N 1
ATOM 1003 C CA . ALA A 1 126 ? 10.660 12.691 -5.479 1.00 78.19 126 ALA A CA 1
ATOM 1004 C C . ALA A 1 126 ? 10.857 13.363 -4.117 1.00 78.19 126 ALA A C 1
ATOM 1006 O O . ALA A 1 126 ? 11.971 13.720 -3.739 1.00 78.19 126 ALA A O 1
ATOM 1007 N N . THR A 1 127 ? 9.762 13.551 -3.390 1.00 82.50 127 THR A N 1
ATOM 1008 C CA . THR A 1 127 ? 9.768 14.101 -2.036 1.00 82.50 127 THR A CA 1
ATOM 1009 C C . THR A 1 127 ? 9.341 13.029 -1.051 1.00 82.50 127 THR A C 1
ATOM 1011 O O . THR A 1 127 ? 8.660 12.067 -1.413 1.00 82.50 127 THR A O 1
ATOM 1014 N N . ASN A 1 128 ? 9.715 13.206 0.209 1.00 90.19 128 ASN A N 1
ATOM 1015 C CA . ASN A 1 128 ? 9.044 12.495 1.284 1.00 90.19 128 ASN A CA 1
ATOM 1016 C C . ASN A 1 128 ? 7.727 13.202 1.593 1.00 90.19 128 ASN A C 1
ATOM 1018 O O . ASN A 1 128 ? 7.596 14.409 1.379 1.00 90.19 128 ASN A O 1
ATOM 1022 N N . PHE A 1 129 ? 6.771 12.440 2.095 1.00 88.94 129 PHE A N 1
ATOM 1023 C CA . PHE A 1 129 ? 5.550 12.963 2.683 1.00 88.94 129 PHE A CA 1
ATOM 1024 C C . PHE A 1 129 ? 5.482 12.478 4.124 1.00 88.94 129 PHE A C 1
ATOM 1026 O O . PHE A 1 129 ? 5.902 11.361 4.440 1.00 88.94 129 PHE A O 1
ATOM 1033 N N . VAL A 1 130 ? 5.036 13.357 5.009 1.00 91.69 130 VAL A N 1
ATOM 1034 C CA . VAL A 1 130 ? 5.066 13.125 6.449 1.00 91.69 130 VAL A CA 1
ATOM 1035 C C . VAL A 1 130 ? 3.745 13.588 7.019 1.00 91.69 130 VAL A C 1
ATOM 1037 O O . VAL A 1 130 ? 3.338 14.725 6.796 1.00 91.69 130 VAL A O 1
ATOM 1040 N N . ASP A 1 131 ? 3.112 12.685 7.755 1.00 89.88 131 ASP A N 1
ATOM 1041 C CA . ASP A 1 131 ? 1.891 12.903 8.511 1.00 89.88 131 ASP A CA 1
ATOM 1042 C C . ASP A 1 131 ? 0.738 13.472 7.670 1.00 89.88 131 ASP A C 1
ATOM 1044 O O . ASP A 1 131 ? -0.029 14.318 8.132 1.00 89.88 131 ASP A O 1
ATOM 1048 N N . GLU A 1 132 ? 0.592 12.979 6.434 1.00 85.69 132 GLU A N 1
ATOM 1049 C CA . GLU A 1 132 ? -0.629 13.185 5.654 1.00 85.69 132 GLU A CA 1
ATOM 1050 C C . GLU A 1 132 ? -1.783 12.441 6.330 1.00 85.69 132 GLU A C 1
ATOM 1052 O O . GLU A 1 132 ? -1.593 11.362 6.893 1.00 85.69 132 GLU A O 1
ATOM 1057 N N . LYS A 1 133 ? -2.984 13.021 6.328 1.00 85.12 133 LYS A N 1
ATOM 1058 C CA . LYS A 1 133 ? -4.087 12.546 7.171 1.00 85.12 133 LYS A CA 1
ATOM 1059 C C . LYS A 1 133 ? -5.363 12.342 6.387 1.00 85.12 133 LYS A C 1
ATOM 1061 O O . LYS A 1 133 ? -5.760 13.200 5.602 1.00 85.12 133 LYS A O 1
ATOM 1066 N N . VAL A 1 134 ? -6.053 11.255 6.710 1.00 80.44 134 VAL A N 1
ATOM 1067 C CA . VAL A 1 134 ? -7.458 11.053 6.363 1.00 80.44 134 VAL A CA 1
ATOM 1068 C C . VAL A 1 134 ? -8.262 10.928 7.646 1.00 80.44 134 VAL A C 1
ATOM 1070 O O . VAL A 1 134 ? -7.937 10.114 8.510 1.00 80.44 134 VAL A O 1
ATOM 1073 N N . ILE A 1 135 ? -9.302 11.749 7.768 1.00 82.94 135 ILE A N 1
ATOM 1074 C CA . ILE A 1 135 ? -10.181 11.808 8.938 1.00 82.94 135 ILE A CA 1
ATOM 1075 C C . ILE A 1 135 ? -11.518 11.164 8.578 1.00 82.94 135 ILE A C 1
ATOM 1077 O O . ILE A 1 135 ? -12.061 11.405 7.500 1.00 82.94 135 ILE A O 1
ATOM 1081 N N . PHE A 1 136 ? -12.043 10.353 9.492 1.00 79.00 136 PHE A N 1
ATOM 1082 C CA . PHE A 1 136 ? -13.313 9.658 9.340 1.00 79.00 136 PHE A CA 1
ATOM 1083 C C . PHE A 1 136 ? -14.335 10.238 10.313 1.00 79.00 136 PHE A C 1
ATOM 1085 O O . PHE A 1 136 ? -14.213 10.093 11.531 1.00 79.00 136 PHE A O 1
ATOM 1092 N N . GLU A 1 137 ? -15.362 10.876 9.760 1.00 79.94 137 GLU A N 1
ATOM 1093 C CA . GLU A 1 137 ? -16.481 11.423 10.521 1.00 79.94 137 GLU A CA 1
ATOM 1094 C C . GLU A 1 137 ? -17.711 10.530 10.345 1.00 79.94 137 GLU A C 1
ATOM 1096 O O . GLU A 1 137 ? -18.230 10.360 9.241 1.00 79.94 137 GLU A O 1
ATOM 1101 N N . TYR A 1 138 ? -18.182 9.950 11.448 1.00 78.94 138 TYR A N 1
ATOM 1102 C CA . TYR A 1 138 ? -19.373 9.105 11.472 1.00 78.94 138 TYR A CA 1
ATOM 1103 C C . TYR A 1 138 ? -20.568 9.918 11.965 1.00 78.94 138 TYR A C 1
ATOM 1105 O O . TYR A 1 138 ? -20.459 10.612 12.977 1.00 78.94 138 TYR A O 1
ATOM 1113 N N . LYS A 1 139 ? -21.696 9.809 11.260 1.00 74.94 139 LYS A N 1
ATOM 1114 C CA . LYS A 1 139 ? -22.992 10.355 11.684 1.00 74.94 139 LYS A CA 1
ATOM 1115 C C . LYS A 1 139 ? -23.808 9.303 12.421 1.00 74.94 139 LYS A C 1
ATOM 1117 O O . LYS A 1 139 ? -23.689 8.115 12.047 1.00 74.94 139 LYS A O 1
#